Protein AF-A0A1R3J7E5-F1 (afdb_monomer)

Sequence (87 aa):
MTTSLSRDLIFLILQFLDEEKYKESIHILEQESGLFFSTKYFEELILAGKWQEAEKYLSAFTRIDDNRYSMKTFFEIRKQKYLEALD

Nearest PDB structures (foldseek):
  5ja5-assembly1_A  TM=9.919E-01  e=2.617E-07  Oryza sativa
  4zhe-assembly1_D  TM=9.832E-01  e=3.116E-07  Oryza sativa Japonica Group
  5c7f-assembly1_C  TM=9.921E-01  e=3.931E-07  Oryza sativa
  4zhe-assembly1_C  TM=9.901E-01  e=5.905E-07  Oryza sativa Japonica Group
  5c6v-assembly1_B  TM=9.844E-01  e=6.258E-07  Oryza sativa

Foldseek 3Di:
DVVPVVLVVLVVVLVVCVVVVVVVVNLVSCLVVLNDDDPPVLVVCLVVLVLVVNCSSLVSNDDCPPDPVSVVVNVVSVVVNVVVVVD

pLDDT: mean 93.8, std 8.43, range [45.09, 98.0]

InterPro domains:
  IPR006594 LIS1 homology motif [PS50896] (5-37)
  IPR006594 LIS1 homology motif [SM00667] (5-37)
  IPR006595 CTLH, C-terminal LisH motif [PS50897] (36-87)
  IPR006595 CTLH, C-terminal LisH motif [SM00668] (35-87)
  IPR027728 Topless family [PTHR44083] (3-87)
  IPR054080 TPR1-like, CTLH-containing domain [PF21889] (39-87)
  IPR054532 TPL/SMU1, LisH-like dimerisation domain [PF17814] (6-34)

Mean predicted aligned error: 3.88 Å

Organism: NCBI:txid93759

Solvent-accessible surface area (backbone atoms only — not comparable to full-atom values): 5006 Å² total; per-residue (Å²): 132,70,67,59,62,58,53,54,50,50,53,54,49,45,50,52,29,57,78,74,62,40,62,68,61,36,56,51,49,28,37,76,66,45,79,54,86,58,63,67,61,48,49,53,27,58,77,68,65,37,59,69,60,37,52,55,50,48,52,44,72,47,48,62,82,77,42,76,63,43,33,48,53,54,47,54,54,52,50,51,57,51,55,65,74,72,109

Radius of gyration: 15.02 Å; Cα contacts (8 Å, |Δi|>4): 51; chains: 1; bounding box: 39×31×38 Å

Secondary structure (DSSP, 8-state):
--HHHHHHHHHHHHHHHHHTT-HHHHHHHHHHH-S---HHHHHHHHHTT-HHHHHHHHHTT--TTS-HHHHHHHHHHHHHHHHHTT-

Structure (mmCIF, N/CA/C/O backbone):
data_AF-A0A1R3J7E5-F1
#
_entry.id   AF-A0A1R3J7E5-F1
#
loop_
_atom_site.group_PDB
_atom_site.id
_atom_site.type_symbol
_atom_site.label_atom_id
_atom_site.label_alt_id
_atom_site.label_comp_id
_atom_site.label_asym_id
_atom_site.label_entity_id
_atom_site.label_seq_id
_atom_site.pdbx_PDB_ins_code
_atom_site.Cartn_x
_atom_site.Cartn_y
_atom_site.Cartn_z
_atom_site.occupancy
_atom_site.B_iso_or_equiv
_atom_site.auth_seq_id
_atom_site.auth_comp_id
_atom_site.auth_asym_id
_atom_site.auth_atom_id
_atom_site.pdbx_PDB_model_num
ATOM 1 N N . MET A 1 1 ? 15.555 -9.592 -22.997 1.00 45.09 1 MET A N 1
ATOM 2 C CA . MET A 1 1 ? 16.800 -9.188 -22.301 1.00 45.09 1 MET A CA 1
ATOM 3 C C . MET A 1 1 ? 16.831 -7.703 -21.918 1.00 45.09 1 MET A C 1
ATOM 5 O O . MET A 1 1 ? 17.768 -7.291 -21.261 1.00 45.09 1 MET A O 1
ATOM 9 N N . THR A 1 2 ? 15.813 -6.900 -22.252 1.00 50.16 2 THR A N 1
ATOM 10 C CA . THR A 1 2 ? 15.696 -5.482 -21.853 1.00 50.16 2 THR A CA 1
ATOM 11 C C . THR A 1 2 ? 15.016 -5.269 -20.492 1.00 50.16 2 THR A C 1
ATOM 13 O O . THR A 1 2 ? 15.006 -4.157 -19.982 1.00 50.16 2 THR A O 1
ATOM 16 N N . THR A 1 3 ? 14.461 -6.323 -19.885 1.00 60.75 3 THR A N 1
ATOM 17 C CA . THR A 1 3 ? 13.644 -6.245 -18.662 1.00 60.75 3 THR A CA 1
ATOM 18 C C . THR A 1 3 ? 14.449 -6.112 -17.367 1.00 60.75 3 THR A C 1
ATOM 20 O O . THR A 1 3 ? 13.902 -5.613 -16.389 1.00 60.75 3 THR A O 1
ATOM 23 N N . SER A 1 4 ? 15.725 -6.527 -17.330 1.00 77.94 4 SER A N 1
ATOM 24 C CA . SER A 1 4 ? 16.541 -6.400 -16.111 1.00 77.94 4 SER A CA 1
ATOM 25 C C . SER A 1 4 ? 16.981 -4.957 -15.874 1.00 77.94 4 SER A C 1
ATOM 27 O O . SER A 1 4 ? 16.799 -4.452 -14.777 1.00 77.94 4 SER A O 1
ATOM 29 N N . LEU A 1 5 ? 17.441 -4.254 -16.917 1.00 89.88 5 LEU A N 1
ATOM 30 C CA . LEU A 1 5 ? 17.942 -2.884 -16.779 1.00 89.88 5 LEU A CA 1
ATOM 31 C C . LEU A 1 5 ? 16.858 -1.913 -16.295 1.00 89.88 5 LEU A C 1
ATOM 33 O O . LEU A 1 5 ? 17.109 -1.103 -15.410 1.00 89.88 5 LEU A O 1
ATOM 37 N N . SER A 1 6 ? 15.643 -2.000 -16.849 1.00 90.62 6 SER A N 1
ATOM 38 C CA . SER A 1 6 ? 14.526 -1.158 -16.405 1.00 90.62 6 SER A CA 1
ATOM 39 C C . SER A 1 6 ? 14.128 -1.448 -14.958 1.00 90.62 6 SER A C 1
ATOM 41 O O . SER A 1 6 ? 13.822 -0.518 -14.219 1.00 90.62 6 SER A O 1
ATOM 43 N N . ARG A 1 7 ? 14.169 -2.719 -14.536 1.00 91.88 7 ARG A N 1
ATOM 44 C CA . ARG A 1 7 ? 13.908 -3.113 -13.148 1.00 91.88 7 ARG A CA 1
ATOM 45 C C . ARG A 1 7 ? 14.966 -2.535 -12.209 1.00 91.88 7 ARG A C 1
ATOM 47 O O . ARG A 1 7 ? 14.601 -1.915 -11.218 1.00 91.88 7 ARG A O 1
ATOM 54 N N . ASP A 1 8 ? 16.243 -2.691 -12.544 1.00 94.81 8 ASP A N 1
ATOM 55 C CA . ASP A 1 8 ? 17.359 -2.180 -11.740 1.00 94.81 8 ASP A CA 1
ATOM 56 C C . ASP A 1 8 ? 17.306 -0.648 -11.623 1.00 94.81 8 ASP A C 1
ATOM 58 O O . ASP A 1 8 ? 17.499 -0.097 -10.540 1.00 94.81 8 ASP A O 1
ATOM 62 N N . LEU A 1 9 ? 16.951 0.047 -12.711 1.00 96.12 9 LEU A N 1
ATOM 63 C CA . LEU A 1 9 ? 16.765 1.498 -12.702 1.00 96.12 9 LEU A CA 1
ATOM 64 C C . LEU A 1 9 ? 15.622 1.930 -11.774 1.00 96.12 9 LEU A C 1
ATOM 66 O O . LEU A 1 9 ? 15.770 2.917 -11.060 1.00 96.12 9 LEU A O 1
ATOM 70 N N . ILE A 1 10 ? 14.505 1.196 -11.742 1.00 95.69 10 ILE A N 1
ATOM 71 C CA . ILE A 1 10 ? 13.398 1.501 -10.822 1.00 95.69 10 ILE A CA 1
ATOM 72 C C . ILE A 1 10 ? 13.854 1.368 -9.366 1.00 95.69 10 ILE A C 1
ATOM 74 O O . ILE A 1 10 ? 13.531 2.235 -8.560 1.00 95.69 10 ILE A O 1
ATOM 78 N N . PHE A 1 11 ? 14.654 0.353 -9.027 1.00 95.94 11 PHE A N 1
ATOM 79 C CA . PHE A 1 11 ? 15.205 0.228 -7.672 1.00 95.94 11 PHE A CA 1
ATOM 80 C C . PHE A 1 11 ? 16.158 1.373 -7.310 1.00 95.94 11 PHE A C 1
ATOM 82 O O . PHE A 1 11 ? 16.089 1.878 -6.192 1.00 95.94 11 PHE A O 1
ATOM 89 N N . LEU A 1 12 ? 16.990 1.834 -8.249 1.00 97.25 12 LEU A N 1
ATOM 90 C CA . LEU A 1 12 ? 17.839 3.012 -8.034 1.00 97.25 12 LEU A CA 1
ATOM 91 C C . LEU A 1 12 ? 17.011 4.286 -7.812 1.00 97.25 12 LEU A C 1
ATOM 93 O O . LEU A 1 12 ? 17.348 5.095 -6.952 1.00 97.25 1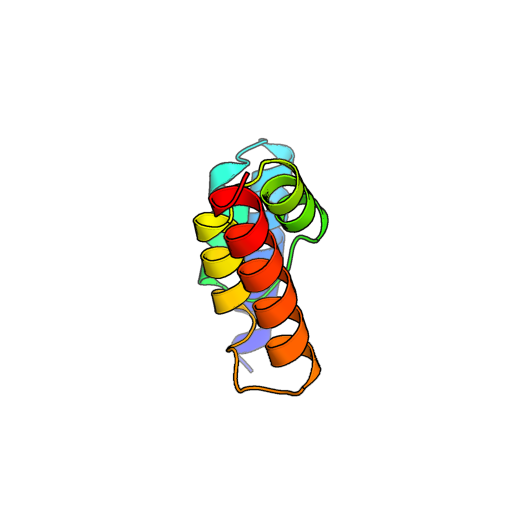2 LEU A O 1
ATOM 97 N N . ILE A 1 13 ? 15.910 4.453 -8.551 1.00 97.44 13 ILE A N 1
ATOM 98 C CA . ILE A 1 13 ? 14.992 5.582 -8.354 1.00 97.44 13 ILE A CA 1
ATOM 99 C C . ILE A 1 13 ? 14.306 5.479 -6.987 1.00 97.44 13 ILE A C 1
ATOM 101 O O . ILE A 1 13 ? 14.264 6.471 -6.270 1.00 97.44 13 ILE A O 1
ATOM 105 N N . LEU A 1 14 ? 13.811 4.301 -6.593 1.00 97.00 14 LEU A N 1
ATOM 106 C CA . LEU A 1 14 ? 13.206 4.094 -5.272 1.00 97.00 14 LEU A CA 1
ATOM 107 C C . LEU A 1 14 ? 14.179 4.452 -4.141 1.00 97.00 14 LEU A C 1
ATOM 109 O O . LEU A 1 14 ? 13.785 5.141 -3.205 1.00 97.00 14 LEU A O 1
ATOM 113 N N . GLN A 1 15 ? 15.449 4.051 -4.261 1.00 97.00 15 GLN A N 1
ATOM 114 C CA . GLN A 1 15 ? 16.491 4.421 -3.303 1.00 97.00 15 GLN A CA 1
ATOM 115 C C . GLN A 1 15 ? 16.691 5.942 -3.241 1.00 97.00 15 GLN A C 1
ATOM 117 O O . GLN A 1 15 ? 16.684 6.513 -2.155 1.00 97.00 15 GLN A O 1
ATOM 122 N N . PHE A 1 16 ? 16.816 6.608 -4.392 1.00 98.00 16 PHE A N 1
ATOM 123 C CA . PHE A 1 16 ? 16.948 8.067 -4.451 1.00 98.00 16 PHE A CA 1
ATOM 124 C C . PHE A 1 16 ? 15.761 8.783 -3.784 1.00 98.00 16 PHE A C 1
ATOM 126 O O . PHE A 1 16 ? 15.947 9.720 -3.010 1.00 98.00 16 PHE A O 1
ATOM 133 N N . LEU A 1 17 ? 14.533 8.331 -4.058 1.00 97.94 17 LEU A N 1
ATOM 134 C CA . LEU A 1 17 ? 13.329 8.915 -3.470 1.00 97.94 17 LEU A CA 1
ATOM 135 C C . LEU A 1 17 ? 13.291 8.744 -1.939 1.00 97.94 17 LEU A C 1
ATOM 137 O O . LEU A 1 17 ? 12.802 9.641 -1.251 1.00 97.94 17 LEU A O 1
ATOM 141 N N . ASP A 1 18 ? 13.803 7.631 -1.405 1.00 95.75 18 ASP A N 1
ATOM 142 C CA . ASP A 1 18 ? 13.917 7.397 0.043 1.00 95.75 18 ASP A CA 1
ATOM 143 C C . ASP A 1 18 ? 14.966 8.305 0.698 1.00 95.75 18 ASP A C 1
ATOM 145 O O . ASP A 1 18 ? 14.676 8.954 1.707 1.00 95.75 18 ASP A O 1
ATOM 149 N N . GLU A 1 19 ? 16.145 8.439 0.082 1.00 97.38 19 GLU A N 1
ATOM 150 C CA . GLU A 1 19 ? 17.228 9.311 0.557 1.00 97.38 19 GLU A CA 1
ATOM 151 C C . GLU A 1 19 ? 16.782 10.783 0.645 1.00 97.38 19 GLU A C 1
ATOM 153 O O . GLU A 1 19 ? 17.004 11.448 1.664 1.00 97.38 19 GLU A O 1
ATOM 158 N N . GLU A 1 20 ? 16.054 11.264 -0.366 1.00 97.88 20 GLU A N 1
ATOM 159 C CA . GLU A 1 20 ? 15.485 12.619 -0.412 1.00 97.88 20 GLU A CA 1
ATOM 160 C C . GLU A 1 20 ? 14.163 12.763 0.371 1.00 97.88 20 GLU A C 1
ATOM 162 O O . GLU A 1 20 ? 13.609 13.860 0.489 1.00 97.88 20 GLU A O 1
ATOM 167 N N . LYS A 1 21 ? 13.661 11.673 0.967 1.00 96.38 21 LYS A N 1
ATOM 168 C CA . LYS A 1 21 ? 12.434 11.615 1.785 1.00 96.38 21 LYS A CA 1
ATOM 169 C C . LYS A 1 21 ? 11.144 11.957 1.027 1.00 96.38 21 LYS A C 1
ATOM 171 O O . LYS A 1 21 ? 10.175 12.432 1.630 1.00 96.38 21 LYS A O 1
ATOM 176 N N . TYR A 1 22 ? 11.073 11.656 -0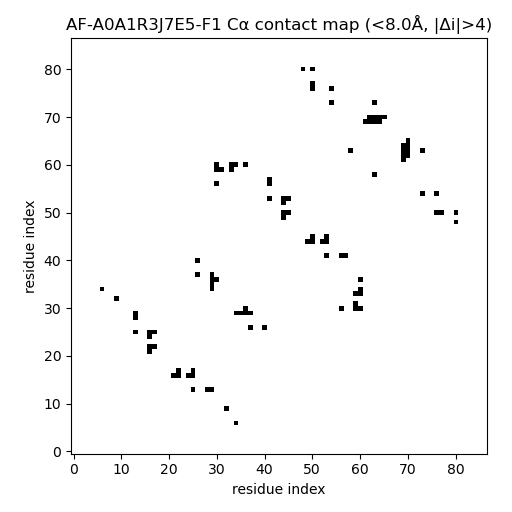.267 1.00 97.06 22 TYR A N 1
ATOM 177 C CA . TYR A 1 22 ? 9.872 11.811 -1.096 1.00 97.06 22 TYR A CA 1
ATOM 178 C C . TYR A 1 22 ? 8.877 10.660 -0.901 1.00 97.06 22 TYR A C 1
ATOM 180 O O . TYR A 1 22 ? 8.575 9.904 -1.821 1.00 97.06 22 TYR A O 1
ATOM 188 N N . LYS A 1 23 ? 8.336 10.541 0.316 1.00 93.88 23 LYS A N 1
ATOM 189 C CA . LYS A 1 23 ? 7.521 9.396 0.760 1.00 93.88 23 LYS A CA 1
ATOM 190 C C . LYS A 1 23 ? 6.354 9.045 -0.165 1.00 93.88 23 LYS A C 1
ATOM 192 O O . LYS A 1 23 ? 6.146 7.880 -0.473 1.00 93.88 23 LYS A O 1
ATOM 197 N N . GLU A 1 24 ? 5.595 10.039 -0.619 1.00 94.69 24 GLU A N 1
ATOM 198 C CA . GLU A 1 24 ? 4.445 9.794 -1.499 1.00 94.69 24 GLU A CA 1
ATOM 199 C C . GLU A 1 24 ? 4.884 9.243 -2.863 1.00 94.69 24 GLU A C 1
ATOM 201 O O . GLU A 1 24 ? 4.329 8.254 -3.340 1.00 94.69 24 GLU A O 1
ATOM 206 N N . SER A 1 25 ? 5.939 9.818 -3.445 1.00 97.44 25 SER A N 1
ATOM 207 C CA . SER A 1 25 ? 6.501 9.373 -4.722 1.00 97.44 25 SER A CA 1
ATOM 208 C C . SER A 1 25 ? 7.014 7.934 -4.663 1.00 97.44 25 SER A C 1
ATOM 210 O O . SER A 1 25 ? 6.845 7.202 -5.637 1.00 97.44 25 SER A O 1
ATOM 212 N N . ILE A 1 26 ? 7.603 7.514 -3.532 1.00 97.06 26 ILE A N 1
ATOM 213 C CA . ILE A 1 26 ? 8.051 6.126 -3.323 1.00 97.06 26 ILE A CA 1
ATOM 214 C C . ILE A 1 26 ? 6.864 5.177 -3.487 1.00 97.06 26 ILE A C 1
ATOM 216 O O . ILE A 1 26 ? 6.907 4.280 -4.324 1.00 97.06 26 ILE A O 1
ATOM 220 N N . HIS A 1 27 ? 5.779 5.406 -2.744 1.00 96.69 27 HIS A N 1
ATOM 221 C CA . HIS A 1 27 ? 4.634 4.493 -2.734 1.00 96.69 27 HIS A CA 1
ATOM 222 C C . HIS A 1 27 ? 3.842 4.506 -4.042 1.00 96.69 27 HIS A C 1
ATOM 224 O O . HIS A 1 27 ? 3.329 3.465 -4.454 1.00 96.69 27 HIS A O 1
ATOM 230 N N . ILE A 1 28 ? 3.786 5.650 -4.733 1.00 96.31 28 ILE A N 1
ATOM 231 C CA . ILE A 1 28 ? 3.226 5.723 -6.089 1.00 96.31 28 ILE A CA 1
ATOM 232 C C . ILE A 1 28 ? 4.058 4.864 -7.047 1.00 96.31 28 ILE A C 1
ATOM 234 O O . ILE A 1 28 ? 3.490 4.053 -7.773 1.00 96.31 28 ILE A O 1
ATOM 238 N N . LEU A 1 29 ? 5.391 4.978 -7.022 1.00 97.06 29 LEU A N 1
ATOM 239 C CA . LEU A 1 29 ? 6.259 4.207 -7.914 1.00 97.06 29 LEU A CA 1
ATOM 240 C C . LEU A 1 29 ? 6.244 2.705 -7.589 1.00 97.06 29 LEU A C 1
ATOM 242 O O . LEU A 1 29 ? 6.235 1.879 -8.501 1.00 97.06 29 LEU A O 1
ATOM 246 N N . GLU A 1 30 ? 6.203 2.333 -6.309 1.00 96.31 30 GLU A N 1
ATOM 247 C CA . GLU A 1 30 ? 5.985 0.950 -5.865 1.00 96.31 30 GLU A CA 1
ATOM 248 C C . GLU A 1 30 ? 4.693 0.382 -6.459 1.00 96.31 30 GLU A C 1
ATOM 250 O O . GLU A 1 30 ? 4.702 -0.707 -7.036 1.00 96.31 30 GLU A O 1
ATOM 255 N N . GLN A 1 31 ? 3.602 1.148 -6.371 1.00 95.88 31 GLN A N 1
ATOM 256 C CA . GLN A 1 31 ? 2.290 0.739 -6.852 1.00 95.88 31 GLN A CA 1
ATOM 257 C C . GLN A 1 31 ? 2.222 0.670 -8.387 1.00 95.88 31 GLN A C 1
ATOM 259 O O . GLN A 1 31 ? 1.687 -0.285 -8.935 1.00 95.88 31 GLN A O 1
ATOM 264 N N . GLU A 1 32 ? 2.746 1.658 -9.109 1.00 95.75 32 GLU A N 1
ATOM 265 C CA . GLU A 1 32 ? 2.691 1.661 -10.577 1.00 95.75 32 GLU A CA 1
ATOM 266 C C . GLU A 1 32 ? 3.626 0.621 -11.201 1.00 95.75 32 GLU A C 1
ATOM 268 O O . GLU A 1 32 ? 3.302 0.037 -12.237 1.00 95.75 32 GLU A O 1
ATOM 273 N N . SER A 1 33 ? 4.779 0.368 -10.575 1.00 94.69 33 SER A N 1
ATOM 274 C CA . SER A 1 33 ? 5.730 -0.631 -11.066 1.00 94.69 33 SER A CA 1
ATOM 275 C C . SER A 1 33 ? 5.362 -2.062 -10.668 1.00 94.69 33 SER A C 1
ATOM 277 O O . SER A 1 33 ? 5.697 -2.995 -11.398 1.00 94.69 33 SER A O 1
ATOM 279 N N . GLY A 1 34 ? 4.724 -2.257 -9.507 1.00 94.31 34 GLY A N 1
ATOM 280 C CA . GLY A 1 34 ? 4.429 -3.576 -8.938 1.00 94.31 34 GLY A CA 1
ATOM 281 C C . GLY A 1 34 ? 5.680 -4.390 -8.568 1.00 94.31 34 GLY A C 1
ATOM 282 O O . GLY A 1 34 ? 5.597 -5.604 -8.385 1.00 94.31 34 GLY A O 1
ATOM 283 N N . LEU A 1 35 ? 6.859 -3.755 -8.493 1.00 93.06 35 LEU A N 1
ATOM 284 C CA . LEU A 1 35 ? 8.148 -4.447 -8.345 1.00 93.06 35 LEU A CA 1
ATOM 285 C C . LEU A 1 35 ? 8.589 -4.656 -6.894 1.00 93.06 35 LEU A C 1
ATOM 287 O O . LEU A 1 35 ? 9.349 -5.589 -6.620 1.00 93.06 35 LEU A O 1
ATOM 291 N N . PHE A 1 36 ? 8.153 -3.788 -5.983 1.00 94.69 36 PHE A N 1
ATOM 292 C CA . PHE A 1 36 ? 8.520 -3.829 -4.573 1.00 94.69 36 PHE A CA 1
ATOM 293 C C . PHE A 1 36 ? 7.308 -3.521 -3.699 1.00 94.69 36 PHE A C 1
ATOM 295 O O . PHE A 1 36 ? 6.690 -2.473 -3.845 1.00 94.69 36 PHE A O 1
ATOM 302 N N . PHE A 1 37 ? 6.983 -4.447 -2.797 1.00 96.50 37 PHE A N 1
ATOM 303 C CA . PHE A 1 37 ? 5.909 -4.286 -1.823 1.00 96.50 37 PHE A CA 1
ATOM 304 C C . PHE A 1 37 ? 6.494 -3.826 -0.486 1.00 96.50 37 PHE A C 1
ATOM 306 O O . PHE A 1 37 ? 7.210 -4.579 0.180 1.00 96.50 37 PHE A O 1
ATOM 313 N N . SER A 1 38 ? 6.165 -2.608 -0.072 1.00 96.56 38 SER A N 1
ATOM 314 C CA . SER A 1 38 ? 6.563 -2.055 1.218 1.00 96.56 38 SER A CA 1
ATOM 315 C C . SER A 1 38 ? 5.623 -2.533 2.319 1.00 96.56 38 SER A C 1
ATOM 317 O O . SER A 1 38 ? 4.551 -1.971 2.553 1.00 96.56 38 SER A O 1
ATOM 319 N N . THR A 1 39 ? 6.050 -3.568 3.047 1.00 95.50 39 T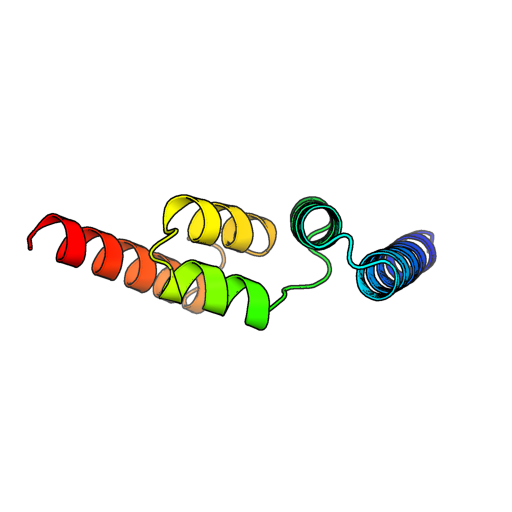HR A N 1
ATOM 320 C CA . THR A 1 39 ? 5.314 -4.092 4.209 1.00 95.50 39 THR A CA 1
ATOM 321 C C . THR A 1 39 ? 5.070 -3.013 5.260 1.00 95.50 39 THR A C 1
ATOM 323 O O . THR A 1 39 ? 3.985 -2.958 5.825 1.00 95.50 39 THR A O 1
ATOM 326 N N . LYS A 1 40 ? 6.051 -2.130 5.487 1.00 95.75 40 LYS A N 1
ATOM 327 C CA . LYS A 1 40 ? 5.941 -1.049 6.472 1.00 95.75 40 LYS A CA 1
ATOM 328 C C . LYS A 1 40 ? 4.860 -0.041 6.083 1.00 95.75 40 LYS A C 1
ATOM 330 O O . LYS A 1 40 ? 4.037 0.312 6.915 1.00 95.75 40 LYS A O 1
ATOM 335 N N . TYR A 1 41 ? 4.832 0.389 4.821 1.00 96.38 41 TYR A N 1
ATOM 336 C CA . TYR A 1 41 ? 3.796 1.306 4.344 1.00 96.38 41 TYR A CA 1
ATOM 337 C C . TYR A 1 41 ? 2.409 0.668 4.401 1.00 96.38 41 TYR A C 1
ATOM 339 O O . TYR A 1 41 ? 1.451 1.285 4.861 1.00 96.38 41 TYR A O 1
ATOM 347 N N . PHE A 1 42 ? 2.305 -0.595 3.987 1.00 97.44 42 PHE A N 1
ATOM 348 C CA . PHE A 1 42 ? 1.049 -1.324 4.065 1.00 97.44 42 PHE A CA 1
ATOM 349 C C . PHE A 1 42 ? 0.555 -1.464 5.513 1.00 97.44 42 PHE A C 1
ATOM 351 O O . PHE A 1 42 ? -0.613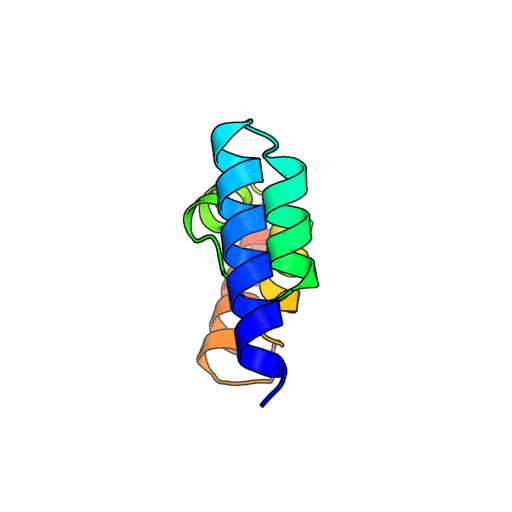 -1.203 5.784 1.00 97.44 42 PHE A O 1
ATOM 358 N N . GLU A 1 43 ? 1.438 -1.804 6.455 1.00 96.69 43 GLU A N 1
ATOM 359 C CA . GLU A 1 43 ? 1.125 -1.844 7.887 1.00 96.69 43 GLU A CA 1
ATOM 360 C C . GLU A 1 43 ? 0.652 -0.477 8.406 1.00 96.69 43 GLU A C 1
ATOM 362 O O . GLU A 1 43 ? -0.371 -0.407 9.082 1.00 96.69 43 GLU A O 1
ATOM 367 N N . GLU A 1 44 ? 1.328 0.614 8.035 1.00 97.19 44 GLU A N 1
ATOM 368 C CA . GLU A 1 44 ? 0.919 1.979 8.391 1.00 97.19 44 GLU A CA 1
ATOM 369 C C . GLU A 1 44 ? -0.491 2.318 7.870 1.00 97.19 44 GLU A C 1
ATOM 371 O O . GLU A 1 44 ? -1.284 2.917 8.599 1.00 97.19 44 GLU A O 1
ATOM 376 N N . LEU A 1 45 ? -0.844 1.911 6.643 1.00 96.69 45 LEU A N 1
ATOM 377 C CA . LEU A 1 45 ? -2.195 2.102 6.095 1.00 96.69 45 LEU A CA 1
ATOM 378 C C . LEU A 1 45 ? -3.252 1.306 6.870 1.00 96.69 45 LEU A C 1
ATOM 380 O O . LEU A 1 45 ? -4.318 1.846 7.173 1.00 96.69 45 LEU A O 1
ATOM 384 N N . ILE A 1 46 ? -2.954 0.046 7.197 1.00 96.00 46 ILE A N 1
ATOM 385 C CA . ILE A 1 46 ? -3.855 -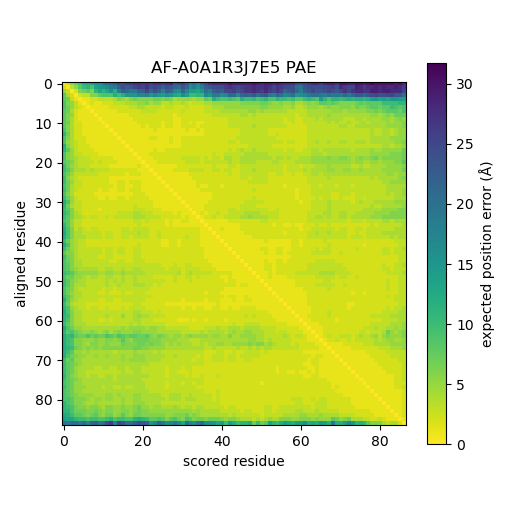0.837 7.948 1.00 96.00 46 ILE A CA 1
ATOM 386 C C . ILE A 1 46 ? -4.084 -0.299 9.364 1.00 96.00 46 ILE A C 1
ATOM 388 O O . ILE A 1 46 ? -5.228 -0.162 9.786 1.00 96.00 46 ILE A O 1
ATOM 392 N N . LEU A 1 47 ? -3.018 0.068 10.082 1.00 95.12 47 LEU A N 1
ATOM 393 C CA . LEU A 1 47 ? -3.111 0.606 11.443 1.00 95.12 47 LEU A CA 1
ATOM 394 C C . LEU A 1 47 ? -3.807 1.972 11.496 1.00 95.12 47 LEU A C 1
ATOM 396 O O . LEU A 1 47 ? -4.429 2.305 12.502 1.00 95.12 47 LEU A O 1
ATOM 400 N N . ALA A 1 48 ? -3.719 2.762 10.425 1.00 95.81 48 ALA A N 1
ATOM 401 C CA . ALA A 1 48 ? -4.417 4.038 10.310 1.00 95.81 48 ALA A CA 1
ATOM 402 C C . ALA A 1 48 ? -5.894 3.904 9.883 1.00 95.81 48 ALA A C 1
ATOM 404 O O . ALA A 1 48 ? -6.558 4.928 9.725 1.00 95.81 48 ALA A O 1
ATOM 405 N N . GLY A 1 49 ? -6.400 2.689 9.632 1.00 94.94 49 GLY A N 1
ATOM 406 C CA . GLY A 1 49 ? -7.763 2.466 9.131 1.00 94.94 49 GLY A CA 1
ATOM 407 C C . GLY A 1 49 ? -7.988 2.973 7.699 1.00 94.94 49 GLY A C 1
ATOM 408 O O . GLY A 1 49 ? -9.124 3.184 7.270 1.00 94.94 49 GLY A O 1
ATOM 409 N N . LYS A 1 50 ? -6.916 3.188 6.923 1.00 96.44 50 LYS A N 1
ATOM 410 C CA . LYS A 1 50 ? -6.977 3.658 5.528 1.00 96.44 50 LYS A CA 1
ATOM 411 C C . LYS A 1 50 ? -7.265 2.498 4.577 1.00 96.44 50 LYS A C 1
ATOM 413 O O . LYS A 1 50 ? -6.444 2.111 3.746 1.00 96.44 50 LYS A O 1
ATOM 418 N N . TRP A 1 51 ? -8.449 1.906 4.729 1.00 95.06 51 TRP A N 1
ATOM 419 C CA . TRP A 1 51 ? -8.829 0.661 4.056 1.00 95.06 51 TRP A CA 1
ATOM 420 C C . TRP A 1 51 ? -8.840 0.764 2.530 1.00 95.06 51 TRP A C 1
ATOM 422 O O . TRP A 1 51 ? -8.461 -0.181 1.842 1.00 95.06 51 TRP A O 1
ATOM 432 N N . GLN A 1 52 ? -9.282 1.902 1.988 1.00 94.94 52 GLN A N 1
ATOM 433 C CA . GLN A 1 52 ? -9.370 2.094 0.542 1.00 94.94 52 GLN A CA 1
ATOM 434 C C . GLN A 1 52 ? -7.978 2.197 -0.090 1.00 94.94 52 GLN A C 1
ATOM 436 O O . GLN A 1 52 ? -7.728 1.580 -1.125 1.00 94.94 52 GLN A O 1
ATOM 441 N N . GLU A 1 53 ? -7.064 2.926 0.544 1.00 95.69 53 GLU A N 1
ATOM 442 C CA . GLU A 1 53 ? -5.669 3.031 0.134 1.00 95.69 53 GLU A CA 1
ATOM 443 C C . GLU A 1 53 ? -4.939 1.695 0.290 1.00 95.69 53 GLU A C 1
ATOM 445 O O . GLU A 1 53 ? -4.208 1.305 -0.616 1.00 95.69 53 GLU A O 1
ATOM 450 N N . ALA A 1 54 ? -5.180 0.959 1.381 1.00 96.19 54 ALA A N 1
ATOM 451 C CA . ALA A 1 54 ? -4.597 -0.364 1.597 1.00 96.19 54 ALA A CA 1
ATOM 452 C C . ALA A 1 54 ? -5.022 -1.360 0.505 1.00 96.19 54 ALA A C 1
ATOM 454 O O . ALA A 1 54 ? -4.171 -2.033 -0.080 1.00 96.19 54 ALA A O 1
ATOM 455 N N . GLU A 1 55 ? -6.321 -1.426 0.171 1.00 95.31 55 GLU A N 1
ATOM 456 C CA . GLU A 1 55 ? -6.807 -2.259 -0.939 1.00 95.31 55 GLU A CA 1
ATOM 457 C C . GLU A 1 55 ? -6.224 -1.800 -2.283 1.00 95.31 55 GLU A C 1
ATOM 459 O O . GLU A 1 55 ? -5.802 -2.637 -3.084 1.00 95.31 55 GLU A O 1
ATOM 464 N N . LYS A 1 56 ? -6.159 -0.484 -2.529 1.00 95.31 56 LYS A N 1
ATOM 465 C CA . LYS A 1 56 ? -5.597 0.081 -3.762 1.00 95.31 56 LYS A CA 1
ATOM 466 C C . LYS A 1 56 ? -4.117 -0.290 -3.920 1.00 95.31 56 LYS A C 1
ATOM 468 O O . LYS A 1 56 ? -3.732 -0.738 -4.998 1.00 95.31 56 LYS A O 1
ATOM 473 N N . TYR A 1 57 ? -3.316 -0.159 -2.865 1.00 96.88 57 TYR A N 1
ATOM 474 C CA . TYR A 1 57 ? -1.901 -0.526 -2.874 1.00 96.88 57 TYR A CA 1
ATOM 475 C C . TYR A 1 57 ? -1.718 -2.028 -3.110 1.00 96.88 57 TYR A C 1
ATOM 477 O O . TYR A 1 57 ? -1.012 -2.422 -4.032 1.00 96.88 57 TYR A O 1
ATOM 485 N N . LEU A 1 58 ? -2.428 -2.876 -2.354 1.00 96.56 58 LEU A N 1
ATOM 486 C CA . LEU A 1 58 ? -2.358 -4.334 -2.496 1.00 96.56 58 LEU A CA 1
ATOM 487 C C . LEU A 1 58 ? -2.748 -4.807 -3.907 1.00 96.56 58 LEU A C 1
ATOM 489 O O . LEU A 1 58 ? 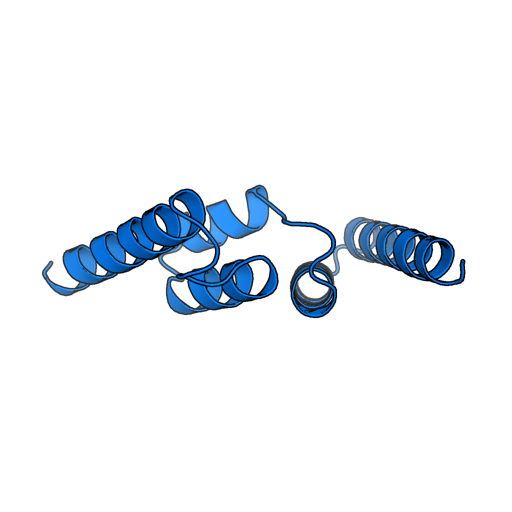-2.113 -5.713 -4.450 1.00 96.56 58 LEU A O 1
ATOM 493 N N . SER A 1 59 ? -3.751 -4.164 -4.518 1.00 95.31 59 SER A N 1
ATOM 494 C CA . SER A 1 59 ? -4.259 -4.523 -5.850 1.00 95.31 59 SER A CA 1
ATOM 495 C C . SER A 1 59 ? -3.234 -4.396 -6.981 1.00 95.31 59 SER A C 1
ATOM 497 O O . SER A 1 59 ? -3.409 -5.012 -8.031 1.00 95.31 59 SER A O 1
ATOM 499 N N . ALA A 1 60 ? -2.161 -3.632 -6.769 1.00 95.50 60 ALA A N 1
ATOM 500 C CA . ALA A 1 60 ? -1.084 -3.491 -7.739 1.00 95.50 60 ALA A CA 1
ATOM 501 C C . ALA A 1 60 ? -0.144 -4.704 -7.800 1.00 95.50 60 ALA A C 1
ATOM 503 O O . ALA A 1 60 ? 0.530 -4.915 -8.805 1.00 95.50 60 ALA A O 1
ATOM 504 N N . PHE A 1 61 ? -0.118 -5.515 -6.742 1.00 96.19 61 PHE A N 1
ATOM 505 C CA . PHE A 1 61 ? 0.760 -6.681 -6.626 1.00 96.19 61 PHE A CA 1
ATOM 506 C C . PHE A 1 61 ? 0.002 -7.991 -6.796 1.00 96.19 61 PHE A C 1
ATOM 508 O O . PHE A 1 61 ? 0.579 -8.994 -7.211 1.00 96.19 61 PHE A O 1
ATOM 515 N N . THR A 1 62 ? -1.286 -8.003 -6.447 1.00 96.62 62 THR A N 1
ATOM 516 C CA . THR A 1 62 ? -2.127 -9.187 -6.589 1.00 96.62 62 THR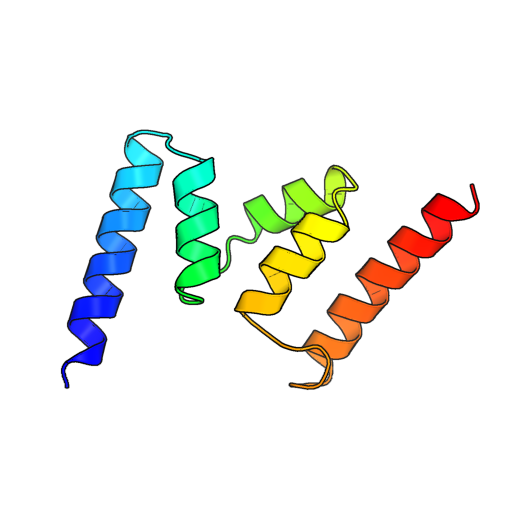 A CA 1
ATOM 517 C C . THR A 1 62 ? -3.608 -8.841 -6.669 1.00 96.62 62 THR A C 1
ATOM 519 O O . THR A 1 62 ? -4.084 -7.861 -6.098 1.00 96.62 62 THR A O 1
ATOM 522 N N . ARG A 1 63 ? -4.364 -9.689 -7.357 1.00 94.69 63 ARG A N 1
ATOM 523 C CA . ARG A 1 63 ? -5.819 -9.652 -7.454 1.00 94.69 63 ARG A CA 1
ATOM 524 C C . ARG A 1 63 ? -6.436 -10.623 -6.452 1.00 94.69 63 ARG A C 1
ATOM 526 O O . ARG A 1 63 ? -5.796 -11.551 -5.957 1.00 94.69 63 ARG A O 1
ATOM 533 N N . ILE A 1 64 ? -7.715 -10.417 -6.153 1.00 92.31 64 ILE A N 1
ATOM 534 C CA . ILE A 1 64 ? -8.440 -11.223 -5.162 1.00 92.31 64 ILE A CA 1
ATOM 535 C C . ILE A 1 64 ? -8.532 -12.711 -5.538 1.00 92.31 64 ILE A C 1
ATOM 537 O O . ILE A 1 64 ? -8.661 -13.562 -4.662 1.00 92.31 64 ILE A O 1
ATOM 541 N N . ASP A 1 65 ? -8.465 -13.014 -6.831 1.00 93.00 65 ASP A N 1
ATOM 542 C CA . ASP A 1 65 ? -8.635 -14.332 -7.431 1.00 93.00 65 ASP A CA 1
ATOM 543 C C . ASP A 1 65 ? -7.315 -14.997 -7.853 1.00 93.00 65 ASP A C 1
ATOM 545 O O . ASP A 1 65 ? -7.343 -16.140 -8.306 1.00 93.00 65 ASP A O 1
ATOM 549 N N . ASP A 1 66 ? -6.162 -14.348 -7.650 1.00 95.19 66 ASP A N 1
ATOM 550 C CA . ASP A 1 66 ? -4.864 -14.895 -8.071 1.00 95.19 66 ASP A CA 1
ATOM 551 C C . ASP A 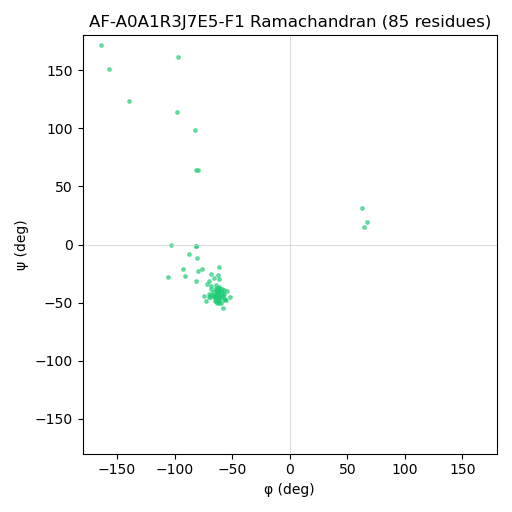1 66 ? -4.515 -16.201 -7.343 1.00 95.19 66 ASP A C 1
ATOM 553 O O . ASP A 1 66 ? -3.991 -17.142 -7.938 1.00 95.19 66 ASP A O 1
ATOM 557 N N . ASN A 1 67 ? -4.752 -16.255 -6.028 1.00 95.88 67 ASN A N 1
ATOM 558 C CA . ASN A 1 67 ? -4.488 -17.429 -5.199 1.00 95.88 67 ASN A CA 1
ATOM 559 C C . ASN A 1 67 ? -5.203 -17.343 -3.834 1.00 95.88 67 ASN A C 1
ATOM 561 O O . ASN A 1 67 ? -5.748 -16.310 -3.441 1.00 95.88 67 ASN A O 1
ATOM 565 N N . ARG A 1 68 ? -5.170 -18.450 -3.074 1.00 96.44 68 ARG A N 1
ATOM 566 C CA . ARG A 1 68 ? -5.825 -18.557 -1.755 1.00 96.44 68 ARG A CA 1
ATOM 567 C C . ARG A 1 68 ? -5.282 -17.571 -0.715 1.00 96.44 68 ARG A C 1
ATOM 569 O O . ARG A 1 68 ? -6.032 -17.190 0.180 1.00 96.44 68 ARG A O 1
ATOM 576 N N . TYR A 1 69 ? -4.011 -17.176 -0.806 1.00 96.69 69 TYR A N 1
ATOM 577 C CA . TYR A 1 69 ? -3.419 -16.203 0.113 1.00 96.69 69 TYR A CA 1
ATOM 578 C C . TYR A 1 69 ? -3.944 -14.802 -0.183 1.00 96.69 69 TYR A C 1
ATOM 580 O O . TYR A 1 69 ? -4.448 -14.159 0.730 1.00 96.69 69 TYR A O 1
ATOM 588 N N . SER A 1 70 ? -3.936 -14.378 -1.449 1.00 95.06 70 SER A N 1
ATOM 589 C CA . SER A 1 70 ? -4.499 -13.090 -1.871 1.00 95.06 70 SER A CA 1
ATOM 590 C C . SER A 1 70 ? -5.972 -12.977 -1.485 1.00 95.06 70 SER A C 1
ATOM 592 O O . SER A 1 70 ? -6.366 -12.006 -0.839 1.00 95.06 70 SER A O 1
ATOM 594 N N . MET A 1 71 ? -6.768 -14.015 -1.768 1.00 95.81 71 MET A N 1
ATOM 595 C CA . MET A 1 71 ? -8.176 -14.070 -1.368 1.00 95.81 71 MET A CA 1
ATOM 596 C C . MET A 1 71 ? -8.350 -13.890 0.145 1.00 95.81 71 MET A C 1
ATOM 598 O O . MET A 1 71 ? -9.186 -13.096 0.575 1.00 95.81 71 MET A O 1
ATOM 602 N N . LYS A 1 72 ? -7.549 -14.595 0.957 1.00 97.12 72 LYS A N 1
ATOM 603 C CA . LYS A 1 72 ? -7.590 -14.475 2.420 1.00 97.12 72 LYS A CA 1
ATOM 604 C C . LYS A 1 72 ? -7.200 -13.070 2.888 1.00 97.12 72 LYS A C 1
ATOM 606 O O . LYS A 1 72 ? -7.877 -12.525 3.752 1.00 97.12 72 LYS A O 1
ATOM 611 N N . THR A 1 73 ? -6.161 -12.470 2.311 1.00 95.44 73 THR A N 1
ATOM 612 C CA . THR A 1 73 ? -5.710 -11.118 2.669 1.00 95.44 73 THR A CA 1
ATOM 613 C C . THR A 1 73 ? -6.795 -10.076 2.394 1.00 95.44 73 THR A C 1
ATOM 615 O O . THR A 1 73 ? -7.160 -9.329 3.298 1.00 95.44 73 THR A O 1
ATOM 618 N N . PHE A 1 74 ? -7.383 -10.065 1.191 1.00 96.00 74 PHE A N 1
ATOM 619 C CA . PHE A 1 74 ? -8.498 -9.160 0.875 1.00 96.00 74 PHE A CA 1
ATOM 620 C C . PHE A 1 74 ? -9.721 -9.407 1.768 1.00 96.00 74 PHE A C 1
ATOM 622 O O . PHE A 1 74 ? -10.405 -8.458 2.151 1.00 96.00 74 PHE A O 1
ATOM 629 N N . PHE A 1 75 ? -10.004 -10.669 2.104 1.00 96.19 75 PHE A N 1
ATOM 630 C CA . PHE A 1 75 ? -11.111 -11.015 2.989 1.00 96.19 75 PHE A CA 1
ATOM 631 C C . PHE A 1 75 ? -10.937 -10.418 4.391 1.00 96.19 75 PHE A C 1
ATOM 633 O O . PHE A 1 75 ? -11.867 -9.780 4.879 1.00 96.19 75 PHE A O 1
ATOM 640 N N . GLU A 1 76 ? -9.769 -10.571 5.022 1.00 96.38 76 GLU A N 1
ATOM 641 C CA . GLU A 1 76 ? -9.536 -10.034 6.372 1.00 96.38 76 GLU A CA 1
ATOM 642 C C . GLU A 1 76 ? -9.609 -8.499 6.400 1.00 96.38 76 GLU A C 1
ATOM 644 O O . GLU A 1 76 ? -10.231 -7.941 7.300 1.00 96.38 76 GLU A O 1
ATOM 649 N N . ILE A 1 77 ? -9.082 -7.815 5.375 1.00 95.56 77 ILE A N 1
ATOM 650 C CA . ILE A 1 77 ? -9.182 -6.349 5.246 1.00 95.56 77 ILE A CA 1
ATOM 651 C C . ILE A 1 77 ? -10.649 -5.903 5.198 1.00 95.56 77 ILE A C 1
ATOM 653 O O . ILE A 1 77 ? -11.076 -5.030 5.952 1.00 95.56 77 ILE A O 1
ATOM 657 N N . ARG A 1 78 ? -11.453 -6.527 4.329 1.00 95.56 78 ARG A N 1
ATOM 658 C CA . ARG A 1 78 ? -12.872 -6.175 4.164 1.00 95.56 78 ARG A CA 1
ATOM 659 C C . ARG A 1 78 ? -13.709 -6.535 5.378 1.00 95.56 78 ARG A C 1
ATOM 661 O O . ARG A 1 78 ? -14.641 -5.807 5.710 1.00 95.56 78 ARG A O 1
ATOM 668 N N . LYS A 1 79 ? -13.381 -7.647 6.035 1.00 96.00 79 LYS A N 1
ATOM 669 C CA . LYS A 1 79 ? -14.010 -8.058 7.287 1.00 96.00 79 LYS A CA 1
ATOM 670 C C . LYS A 1 79 ? -13.740 -7.031 8.384 1.00 96.00 79 LYS A C 1
ATOM 672 O O . LYS A 1 79 ? -14.690 -6.620 9.038 1.00 96.00 79 LYS A O 1
ATOM 677 N N . GLN A 1 80 ? -12.494 -6.587 8.550 1.00 94.88 80 GLN A N 1
ATOM 678 C CA . GLN A 1 80 ? -12.146 -5.575 9.547 1.00 94.88 80 GLN A CA 1
ATOM 679 C C . GLN A 1 80 ? -12.851 -4.243 9.262 1.00 94.88 80 GLN A C 1
ATOM 681 O O . GLN A 1 80 ? -13.536 -3.717 10.134 1.00 94.88 80 GLN A O 1
ATOM 686 N N . LYS A 1 81 ? -12.811 -3.775 8.008 1.00 94.75 81 LYS A N 1
ATOM 687 C CA . LYS A 1 81 ? -13.556 -2.588 7.563 1.00 94.75 81 LYS A CA 1
ATOM 688 C C . LYS A 1 81 ? -15.057 -2.683 7.863 1.00 94.75 81 LYS A C 1
ATOM 690 O O . LYS A 1 81 ? -15.679 -1.688 8.216 1.00 94.75 81 LYS A O 1
ATOM 695 N N . TYR A 1 82 ? -15.655 -3.862 7.682 1.00 95.56 82 TYR A N 1
ATOM 696 C CA . TYR A 1 82 ? -17.069 -4.086 7.982 1.00 95.56 82 TYR A CA 1
ATOM 697 C C . TYR A 1 82 ? -17.354 -4.026 9.486 1.00 95.56 82 TYR A C 1
ATOM 699 O O . TYR A 1 82 ? -18.333 -3.403 9.877 1.00 95.56 82 TYR A O 1
ATOM 707 N N . LEU A 1 83 ? -16.505 -4.635 10.319 1.00 95.06 83 LEU A N 1
ATOM 708 C CA . LEU A 1 83 ? -16.660 -4.606 11.776 1.00 95.06 83 LEU A CA 1
ATOM 709 C C . LEU A 1 83 ? -16.561 -3.182 12.336 1.00 95.06 83 LEU A C 1
ATOM 711 O O . LEU A 1 83 ? -17.363 -2.824 13.186 1.00 95.06 83 LEU A O 1
ATOM 715 N N . GLU A 1 84 ? -15.649 -2.360 11.816 1.00 93.38 84 GLU A N 1
ATOM 716 C CA . GLU A 1 84 ? -15.511 -0.949 12.217 1.00 93.38 84 GLU A CA 1
ATOM 717 C C . GLU A 1 84 ? -16.683 -0.069 11.785 1.00 93.38 84 GLU A C 1
ATOM 719 O O . GLU A 1 84 ? -16.937 0.953 12.403 1.00 93.38 84 GLU A O 1
ATOM 724 N N . ALA A 1 85 ? -17.404 -0.444 10.726 1.00 93.62 85 ALA A N 1
ATOM 725 C CA . ALA A 1 85 ? -18.607 0.270 10.306 1.00 93.62 85 ALA A CA 1
ATOM 726 C C . ALA A 1 85 ? -19.855 -0.113 11.124 1.00 93.62 85 ALA A C 1
ATOM 728 O O . ALA A 1 85 ? -20.901 0.517 10.961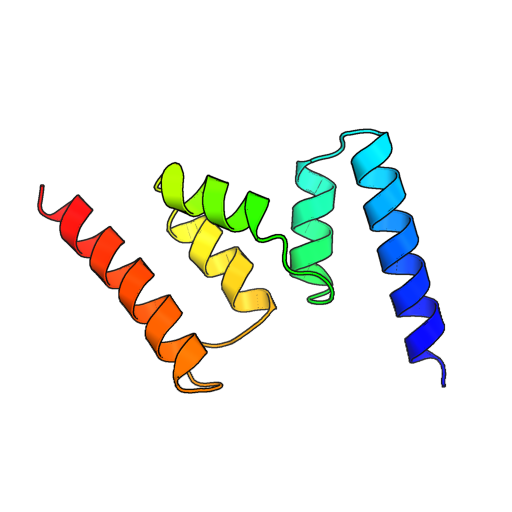 1.00 93.62 85 ALA A O 1
ATOM 729 N N . LEU A 1 86 ? -19.776 -1.185 11.920 1.00 94.31 86 LEU A N 1
ATOM 730 C CA . LEU A 1 86 ? -20.851 -1.630 12.809 1.00 94.31 86 LEU A CA 1
ATOM 731 C C . LEU A 1 86 ? -20.737 -1.061 14.231 1.00 94.31 86 LEU A C 1
ATOM 733 O O . LEU A 1 86 ? -21.746 -1.084 14.937 1.00 94.31 86 LEU A O 1
ATOM 737 N N . ASP A 1 87 ? -19.542 -0.631 14.638 1.00 83.56 87 ASP A N 1
ATOM 738 C CA . ASP A 1 87 ? -19.274 0.067 15.906 1.00 83.56 87 ASP A CA 1
ATOM 739 C C . ASP A 1 87 ? -19.693 1.547 15.811 1.00 83.56 87 ASP A C 1
ATOM 741 O O . ASP A 1 87 ? -20.310 2.056 16.777 1.00 83.56 87 ASP A O 1
#